Protein AF-A0A836BUK3-F1 (afdb_monomer_lite)

Structure (mmCIF, N/CA/C/O backbone):
data_AF-A0A836BUK3-F1
#
_entry.id   AF-A0A836BUK3-F1
#
loop_
_atom_site.group_PDB
_atom_site.id
_atom_site.type_symbol
_atom_site.label_atom_id
_atom_site.label_alt_id
_atom_site.label_comp_id
_atom_site.label_asym_id
_atom_site.label_entity_id
_atom_site.label_seq_id
_atom_site.pdbx_PDB_ins_code
_atom_site.Cartn_x
_atom_site.Cartn_y
_atom_site.Cartn_z
_atom_site.occupancy
_atom_site.B_iso_or_equiv
_atom_site.auth_seq_id
_atom_site.auth_comp_id
_atom_site.auth_asym_id
_atom_site.auth_atom_id
_atom_site.pdbx_PDB_model_num
ATOM 1 N N . MET A 1 1 ? -11.163 -6.836 16.487 1.00 81.94 1 MET A N 1
ATOM 2 C CA . MET A 1 1 ? -11.424 -5.522 15.842 1.00 81.94 1 MET A CA 1
ATOM 3 C C . MET A 1 1 ? -11.746 -5.735 14.370 1.00 81.94 1 MET A C 1
ATOM 5 O O . MET A 1 1 ? -11.014 -6.478 13.730 1.00 81.94 1 MET A O 1
ATOM 9 N N . ARG A 1 2 ? -12.795 -5.095 13.833 1.00 86.19 2 ARG A N 1
ATOM 10 C CA . ARG A 1 2 ? -13.168 -5.208 12.412 1.00 86.19 2 ARG A CA 1
ATOM 11 C C . ARG A 1 2 ? -12.665 -4.014 11.602 1.00 86.19 2 ARG A C 1
ATOM 13 O O . ARG A 1 2 ? -12.875 -2.865 11.991 1.00 86.19 2 ARG A O 1
ATOM 20 N N . VAL A 1 3 ? -12.002 -4.292 10.483 1.00 89.06 3 VAL A N 1
ATOM 21 C CA . VAL A 1 3 ? -11.410 -3.283 9.597 1.00 89.06 3 VAL A CA 1
ATOM 22 C C . VAL A 1 3 ? -11.854 -3.537 8.165 1.00 89.06 3 VAL A C 1
ATOM 24 O O . VAL A 1 3 ? -11.697 -4.639 7.650 1.00 89.06 3 VAL A O 1
ATOM 27 N N . ARG A 1 4 ? -12.363 -2.504 7.499 1.00 90.88 4 ARG A N 1
ATOM 28 C CA . ARG A 1 4 ? -12.628 -2.500 6.063 1.00 90.88 4 ARG A CA 1
ATOM 29 C C . ARG A 1 4 ? -11.382 -2.024 5.321 1.00 90.88 4 ARG A C 1
ATOM 31 O O . ARG A 1 4 ? -10.929 -0.895 5.502 1.00 90.88 4 ARG A O 1
ATOM 38 N N . VAL A 1 5 ? -10.832 -2.875 4.468 1.00 91.19 5 VAL A N 1
ATOM 39 C CA . VAL A 1 5 ? -9.643 -2.583 3.668 1.00 91.19 5 VAL A CA 1
ATOM 40 C C . VAL A 1 5 ? -10.051 -2.295 2.236 1.00 91.19 5 VAL A C 1
ATOM 42 O O . VAL A 1 5 ? -10.748 -3.089 1.609 1.00 91.19 5 VAL A O 1
ATOM 45 N N . GLN A 1 6 ? -9.575 -1.176 1.699 1.00 91.50 6 GLN A N 1
ATOM 46 C CA . GLN A 1 6 ? -9.670 -0.862 0.283 1.00 91.50 6 GLN A CA 1
ATOM 47 C C . GLN A 1 6 ? -8.303 -1.040 -0.396 1.00 91.50 6 GLN A C 1
ATOM 49 O O . GLN A 1 6 ? -7.443 -0.163 -0.282 1.00 91.50 6 GLN A O 1
ATOM 54 N N . PRO A 1 7 ? -8.066 -2.161 -1.093 1.00 90.69 7 PRO A N 1
ATOM 55 C CA . PRO A 1 7 ? -6.808 -2.392 -1.796 1.00 90.69 7 PRO A CA 1
ATOM 56 C C . PRO A 1 7 ? -6.673 -1.515 -3.057 1.00 90.69 7 PRO A C 1
ATOM 58 O O . PRO A 1 7 ? -7.635 -1.260 -3.785 1.00 90.69 7 PRO A O 1
ATOM 61 N N . ARG A 1 8 ? -5.449 -1.057 -3.335 1.00 89.00 8 ARG A N 1
ATOM 62 C CA . ARG A 1 8 ? -5.056 -0.250 -4.500 1.00 89.00 8 ARG A CA 1
ATOM 63 C C . ARG A 1 8 ? -3.732 -0.761 -5.049 1.00 89.00 8 ARG A C 1
ATOM 65 O O . ARG A 1 8 ? -2.778 -0.936 -4.294 1.00 89.00 8 ARG A O 1
ATOM 72 N N . LEU A 1 9 ? -3.656 -0.931 -6.365 1.00 87.50 9 LEU A N 1
ATOM 73 C CA . LEU A 1 9 ? -2.423 -1.304 -7.050 1.00 87.50 9 LEU A CA 1
ATOM 74 C C . LEU A 1 9 ? -1.865 -0.086 -7.791 1.00 87.50 9 LEU A C 1
ATOM 76 O O . LEU A 1 9 ? -2.512 0.455 -8.683 1.00 87.50 9 LEU A O 1
ATOM 80 N N . GLN A 1 10 ? -0.669 0.353 -7.429 1.00 90.81 10 GLN A N 1
ATOM 81 C CA . GLN A 1 10 ? 0.062 1.429 -8.084 1.00 90.81 10 GLN A CA 1
ATOM 82 C C . GLN A 1 10 ? 1.147 0.817 -8.966 1.00 90.81 10 GLN A C 1
ATOM 84 O O . GLN A 1 10 ? 2.122 0.264 -8.471 1.00 90.81 10 GLN A O 1
ATOM 89 N N . THR A 1 11 ? 0.973 0.900 -10.279 1.00 89.31 11 THR A N 1
ATOM 90 C CA . THR A 1 11 ? 1.985 0.474 -11.243 1.00 89.31 11 THR A CA 1
ATOM 91 C C . THR A 1 11 ? 2.854 1.664 -11.616 1.00 89.31 11 THR A C 1
ATOM 93 O O . THR A 1 11 ? 2.341 2.692 -12.050 1.00 89.31 11 THR A O 1
ATOM 96 N N . GLU A 1 12 ? 4.166 1.531 -11.476 1.00 91.00 12 GLU A N 1
ATOM 97 C CA . GLU A 1 12 ? 5.122 2.545 -11.918 1.00 91.00 12 GLU A CA 1
ATOM 98 C C . GLU A 1 12 ? 5.897 2.020 -13.122 1.00 91.00 12 GLU A C 1
ATOM 100 O O . GLU A 1 12 ? 6.581 0.997 -13.035 1.00 91.00 12 GLU A O 1
ATOM 105 N N . ALA A 1 13 ? 5.780 2.712 -14.254 1.00 89.62 13 ALA A N 1
ATOM 106 C CA . ALA A 1 13 ? 6.656 2.509 -15.395 1.00 89.62 13 ALA A CA 1
ATOM 107 C C . ALA A 1 13 ? 8.039 3.041 -15.019 1.00 89.62 13 ALA A C 1
ATOM 109 O O . ALA A 1 13 ? 8.220 4.242 -14.828 1.00 89.62 13 ALA A O 1
ATOM 110 N N . TRP A 1 14 ? 9.004 2.144 -14.871 1.00 90.25 14 TRP A N 1
ATOM 111 C CA . TRP A 1 14 ? 10.323 2.453 -14.341 1.00 90.25 14 TRP A CA 1
ATOM 112 C C . TRP A 1 14 ? 11.372 2.385 -15.444 1.00 90.25 14 TRP A C 1
ATOM 114 O O . TRP A 1 14 ? 11.558 1.332 -16.060 1.00 90.25 14 TRP A O 1
ATOM 124 N N . SER A 1 15 ? 12.086 3.488 -15.669 1.00 87.38 15 SER A N 1
ATOM 125 C CA . SER A 1 15 ? 13.216 3.513 -16.594 1.00 87.38 15 SER A CA 1
ATOM 126 C C . SER A 1 15 ? 14.436 2.879 -15.948 1.00 87.38 15 SER A C 1
ATOM 128 O O . SER A 1 15 ? 14.924 3.354 -14.925 1.00 87.38 15 SER A O 1
ATOM 130 N N . LEU A 1 16 ? 15.000 1.848 -16.575 1.00 84.94 16 LEU A N 1
ATOM 131 C CA . LEU A 1 16 ? 16.280 1.283 -16.132 1.00 84.94 16 LEU A CA 1
ATOM 132 C C . LEU A 1 16 ? 17.480 2.165 -16.504 1.00 84.94 16 LEU A C 1
ATOM 134 O O . LEU A 1 16 ? 18.522 2.077 -15.855 1.00 84.94 16 LEU A O 1
ATOM 138 N N . TYR A 1 17 ? 17.332 3.009 -17.528 1.00 82.75 17 TYR A N 1
ATOM 139 C CA . TYR A 1 17 ? 18.381 3.925 -17.973 1.00 82.75 17 TYR A CA 1
ATOM 140 C C . TYR A 1 17 ? 18.493 5.130 -17.031 1.00 82.75 17 TYR A C 1
ATOM 142 O O . TYR A 1 17 ? 19.558 5.383 -16.472 1.00 82.75 17 TYR A O 1
ATOM 150 N N . TRP A 1 18 ? 17.369 5.812 -16.793 1.00 86.44 18 TRP A N 1
ATOM 151 C CA . TRP A 1 18 ? 17.294 6.989 -15.920 1.00 86.44 18 TRP A CA 1
ATOM 152 C C . TRP A 1 18 ? 17.182 6.622 -14.435 1.00 86.44 18 TRP A C 1
ATOM 154 O O . TRP A 1 18 ? 17.483 7.444 -13.578 1.00 86.44 18 TRP A O 1
ATOM 164 N N . LYS A 1 19 ? 16.819 5.366 -14.128 1.00 87.19 19 LYS A N 1
ATOM 165 C CA . LYS A 1 19 ? 16.627 4.843 -12.763 1.00 87.19 19 LYS A CA 1
ATOM 166 C C . LYS A 1 19 ? 15.572 5.633 -11.985 1.00 87.19 19 LYS A C 1
ATOM 168 O O . LYS A 1 19 ? 15.737 5.886 -10.794 1.00 87.19 19 LYS A O 1
ATOM 173 N N . GLU A 1 20 ? 14.495 6.003 -12.669 1.00 87.38 20 GLU A N 1
ATOM 174 C CA . GLU A 1 20 ? 13.382 6.773 -12.118 1.00 87.38 20 GLU A CA 1
ATOM 175 C C . GLU A 1 20 ? 12.038 6.349 -12.731 1.00 87.38 20 GLU A C 1
ATOM 177 O O . GLU A 1 20 ? 11.986 5.670 -13.765 1.00 87.38 20 GLU A O 1
ATOM 182 N N . SER A 1 21 ? 10.944 6.753 -12.078 1.00 87.12 21 SER A N 1
ATOM 183 C CA . SER A 1 21 ? 9.584 6.531 -12.572 1.00 87.12 21 SER A CA 1
ATOM 184 C C . SER A 1 21 ? 9.276 7.494 -13.716 1.00 87.12 21 SER A C 1
ATOM 186 O O . SER A 1 21 ? 9.375 8.708 -13.563 1.00 87.12 21 SER A O 1
ATOM 188 N N . LEU A 1 22 ? 8.876 6.946 -14.861 1.00 86.75 22 LEU A N 1
ATOM 189 C CA . LEU A 1 22 ? 8.429 7.702 -16.031 1.00 86.75 22 LEU A CA 1
ATOM 190 C C . LEU A 1 22 ? 6.934 8.009 -15.972 1.00 86.75 22 LEU A C 1
ATOM 192 O O . LEU A 1 22 ? 6.467 9.003 -16.528 1.00 86.75 22 LEU A O 1
ATOM 196 N N . ARG A 1 23 ? 6.162 7.113 -15.352 1.00 86.56 23 ARG A N 1
ATOM 197 C CA . ARG A 1 23 ? 4.708 7.213 -15.281 1.00 86.56 23 ARG A CA 1
ATOM 198 C C . ARG A 1 23 ? 4.181 6.378 -14.130 1.00 86.56 23 ARG A C 1
ATOM 200 O O . ARG A 1 23 ? 4.512 5.202 -14.012 1.00 86.56 23 ARG A O 1
ATOM 207 N N . THR A 1 24 ? 3.273 6.9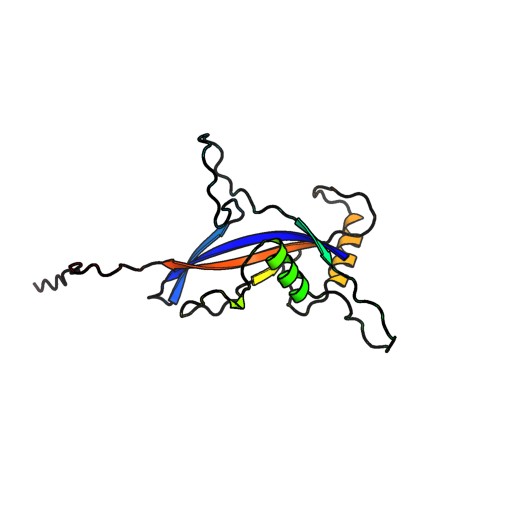59 -13.361 1.00 87.81 24 THR A N 1
ATOM 208 C CA . THR A 1 24 ? 2.540 6.246 -12.317 1.00 87.81 24 THR A CA 1
ATOM 209 C C . THR A 1 24 ? 1.096 6.053 -12.751 1.00 87.81 24 THR A C 1
ATOM 211 O O . THR A 1 24 ? 0.383 7.011 -13.046 1.00 87.81 24 THR A O 1
ATOM 214 N N . GLU A 1 25 ? 0.650 4.805 -12.763 1.00 85.75 25 GLU A N 1
ATOM 215 C CA . GLU A 1 25 ? -0.733 4.420 -12.997 1.00 85.75 25 GLU A CA 1
ATOM 216 C C . GLU A 1 25 ? -1.268 3.758 -11.738 1.00 85.75 25 GLU A C 1
ATOM 218 O O . GLU A 1 25 ? -0.870 2.657 -11.365 1.00 85.75 25 GLU A O 1
ATOM 223 N N . THR A 1 26 ? -2.194 4.427 -11.062 1.00 82.19 26 THR A N 1
ATOM 224 C CA . THR A 1 26 ? -2.892 3.799 -9.944 1.00 82.19 26 THR A CA 1
ATOM 225 C C . THR A 1 26 ? -4.117 3.100 -10.490 1.00 82.19 26 THR A C 1
ATOM 227 O O . THR A 1 26 ? -5.118 3.731 -10.830 1.00 82.19 26 THR A O 1
ATOM 230 N N . GLN A 1 27 ? -4.047 1.775 -10.543 1.00 69.94 27 GLN A N 1
ATOM 231 C CA . GLN A 1 27 ? -5.225 0.947 -10.680 1.00 69.94 27 GLN A CA 1
ATOM 232 C C . GLN A 1 27 ? -5.983 0.997 -9.363 1.00 69.94 27 GLN A C 1
ATOM 234 O O . GLN A 1 27 ? -5.923 0.144 -8.479 1.00 69.94 27 GLN A O 1
ATOM 239 N N . ALA A 1 28 ? -6.821 2.011 -9.312 1.00 58.09 28 ALA A N 1
ATOM 240 C CA . ALA A 1 28 ? -8.121 1.902 -8.726 1.00 58.09 28 ALA A CA 1
ATOM 241 C C . ALA A 1 28 ? -8.982 0.958 -9.584 1.00 58.09 28 ALA A C 1
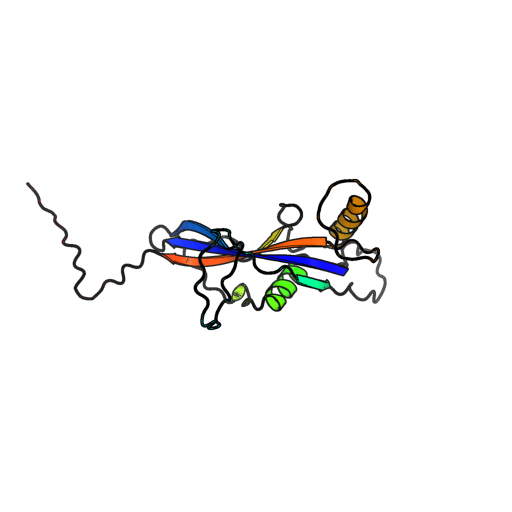ATOM 243 O O . ALA A 1 28 ? -10.077 1.394 -9.885 1.00 58.09 28 ALA A O 1
ATOM 244 N N . SER A 1 29 ? -8.516 -0.230 -10.060 1.00 56.12 29 SER A N 1
ATOM 245 C CA . SER A 1 29 ? -9.366 -1.223 -10.760 1.00 56.12 29 SER A CA 1
ATOM 246 C C . SER A 1 29 ? -8.846 -2.489 -11.436 1.00 56.12 29 SER A C 1
ATOM 248 O O . SER A 1 29 ? -7.913 -2.426 -12.220 1.00 56.12 29 SER A O 1
ATOM 250 N N . GLY A 1 30 ? -9.626 -3.576 -11.317 1.00 41.16 30 GLY A N 1
ATOM 251 C CA . GLY A 1 30 ? -10.110 -4.334 -12.483 1.00 41.16 30 GLY A CA 1
ATOM 252 C C . GLY A 1 30 ? -9.141 -5.158 -13.335 1.00 41.16 30 GLY A C 1
ATOM 253 O O . GLY A 1 30 ? -9.527 -5.554 -14.431 1.00 41.16 30 GLY A O 1
ATOM 254 N N . ALA A 1 31 ? -7.931 -5.472 -12.874 1.00 37.53 31 ALA A N 1
ATOM 255 C CA . ALA A 1 31 ? -7.101 -6.493 -13.511 1.00 37.53 31 ALA A CA 1
ATOM 256 C C . ALA A 1 31 ? -6.767 -7.586 -12.496 1.00 37.53 31 ALA A C 1
ATOM 258 O O . ALA A 1 31 ? -5.812 -7.488 -11.727 1.00 37.53 31 ALA A O 1
ATOM 259 N N . ALA A 1 32 ? -7.589 -8.637 -12.499 1.00 43.06 32 ALA A N 1
ATOM 260 C CA . ALA A 1 32 ? -7.258 -9.895 -11.853 1.00 43.06 32 ALA A CA 1
ATOM 261 C C . ALA A 1 32 ? -5.868 -10.334 -12.327 1.00 43.06 32 ALA A C 1
ATOM 263 O O . ALA A 1 32 ? -5.649 -10.609 -13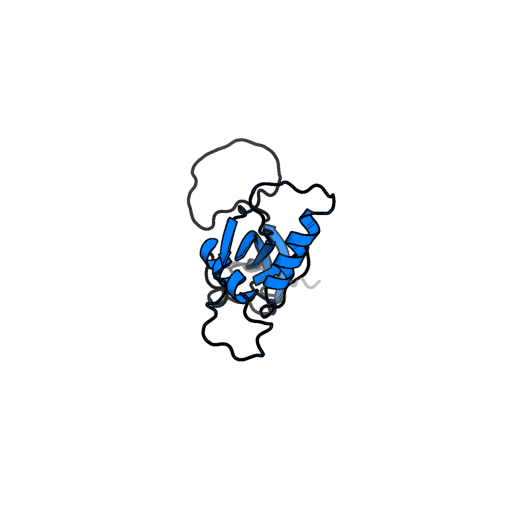.511 1.00 43.06 32 ALA A O 1
ATOM 264 N N . TRP A 1 33 ? -4.920 -10.373 -11.399 1.00 44.44 33 TRP A N 1
ATOM 265 C CA . TRP A 1 33 ? -3.610 -10.941 -11.649 1.00 44.44 33 TRP A CA 1
ATOM 266 C C . TRP A 1 33 ? -3.811 -12.443 -11.908 1.00 44.44 33 TRP A C 1
ATOM 268 O O . TRP A 1 33 ? -4.169 -13.193 -11.008 1.00 44.44 33 TRP A O 1
ATOM 278 N N . GLY A 1 34 ? -3.666 -12.867 -13.168 1.00 43.97 34 GLY A N 1
ATOM 279 C CA . GLY A 1 34 ? -3.576 -14.279 -13.552 1.00 43.97 34 GLY A CA 1
ATOM 280 C C . GLY A 1 34 ? -4.870 -15.099 -13.480 1.00 43.97 34 GLY A C 1
ATOM 281 O O . GLY A 1 34 ? -4.968 -16.046 -12.710 1.00 43.97 34 GLY A O 1
ATOM 282 N N . GLY A 1 35 ? -5.836 -14.836 -14.364 1.00 38.81 35 GLY A N 1
ATOM 283 C CA . GLY A 1 35 ? -6.945 -15.768 -14.586 1.00 38.81 35 GLY A CA 1
ATOM 284 C C . GLY A 1 35 ? -7.796 -15.390 -15.790 1.00 38.81 35 GLY A C 1
ATOM 285 O O . GLY A 1 35 ? -8.587 -14.458 -15.716 1.00 38.81 35 GLY A O 1
ATOM 286 N N . ARG A 1 36 ? -7.637 -16.119 -16.902 1.00 40.06 36 ARG A N 1
ATOM 287 C CA . ARG A 1 36 ? -8.489 -16.061 -18.106 1.00 40.06 36 ARG A CA 1
ATOM 288 C C . ARG A 1 36 ? -9.970 -15.849 -17.735 1.00 40.06 36 ARG A C 1
ATOM 290 O O . ARG A 1 36 ? -10.630 -16.802 -17.331 1.00 40.06 36 ARG A O 1
ATOM 297 N N . ARG A 1 37 ? -10.525 -14.656 -17.969 1.00 41.03 37 ARG A N 1
ATOM 298 C CA . ARG A 1 37 ? -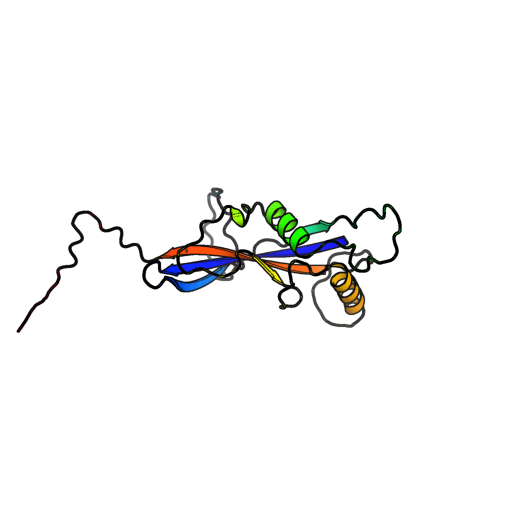11.970 -14.491 -18.183 1.00 41.03 37 ARG A CA 1
ATOM 299 C C . ARG A 1 37 ? -12.211 -14.267 -19.667 1.00 41.03 37 ARG A C 1
ATOM 301 O O . ARG A 1 37 ? -11.791 -13.278 -20.254 1.00 41.03 37 ARG A O 1
ATOM 308 N N . ARG A 1 38 ? -12.814 -15.285 -20.275 1.00 42.84 38 ARG A N 1
ATOM 309 C CA . ARG A 1 38 ? -13.251 -15.322 -21.665 1.00 42.84 38 ARG A CA 1
ATOM 310 C C . ARG A 1 38 ? -14.575 -14.550 -21.751 1.00 42.84 38 ARG A C 1
ATOM 312 O O . ARG A 1 38 ? -15.509 -14.923 -21.056 1.00 42.84 38 ARG A O 1
ATOM 319 N N . GLY A 1 39 ? -14.619 -13.536 -22.615 1.00 45.00 39 GLY A N 1
ATOM 320 C CA . GLY A 1 39 ? -15.833 -12.995 -23.234 1.00 45.00 39 GLY A CA 1
ATOM 321 C C . GLY A 1 39 ? -16.721 -12.094 -22.374 1.00 45.00 39 GLY A C 1
ATOM 322 O O . GLY A 1 39 ? -17.537 -12.590 -21.610 1.00 45.00 39 GLY A O 1
ATOM 323 N N . HIS A 1 40 ? -16.650 -10.783 -22.613 1.00 37.75 40 HIS A N 1
ATOM 324 C CA . HIS A 1 40 ? -17.849 -9.995 -22.911 1.00 37.75 40 HIS A CA 1
ATOM 325 C C . HIS A 1 40 ? -17.427 -8.692 -23.607 1.00 37.75 40 HIS A C 1
ATOM 327 O O . HIS A 1 40 ? -16.872 -7.793 -22.980 1.00 37.75 40 HIS A O 1
ATOM 333 N N . GLU A 1 41 ? -17.646 -8.612 -24.921 1.00 48.06 41 GLU A N 1
ATOM 334 C CA . GLU A 1 41 ? -17.696 -7.335 -25.635 1.00 48.06 41 GLU A CA 1
ATOM 335 C C . GLU A 1 41 ? -18.947 -6.577 -25.177 1.00 48.06 41 GLU A C 1
ATOM 337 O O . GLU A 1 41 ? -20.031 -7.148 -25.048 1.00 48.06 41 GLU A O 1
ATOM 342 N N . GLY A 1 42 ? -18.782 -5.292 -24.890 1.00 36.59 42 GLY A N 1
ATOM 343 C CA . GLY A 1 42 ? -19.853 -4.398 -24.471 1.00 36.59 42 GLY A CA 1
ATOM 344 C C . GLY A 1 42 ? -19.258 -3.070 -24.035 1.00 36.59 42 GLY A C 1
ATOM 345 O O . GLY A 1 42 ? -18.732 -2.952 -22.936 1.00 36.59 42 GLY A O 1
ATOM 346 N N . ALA A 1 43 ? -19.275 -2.091 -24.934 1.00 52.28 43 ALA A N 1
ATOM 347 C CA . ALA A 1 43 ? -18.726 -0.763 -24.708 1.00 52.28 43 ALA A CA 1
ATOM 348 C C . ALA A 1 43 ? -19.502 0.020 -23.625 1.00 52.28 43 ALA A C 1
ATOM 350 O O . ALA A 1 43 ? -20.721 0.155 -23.716 1.00 52.28 43 ALA A O 1
ATOM 351 N N . GLY A 1 44 ? -18.765 0.588 -22.658 1.00 33.53 44 GLY A N 1
ATOM 352 C CA . GLY A 1 44 ? -19.197 1.636 -21.714 1.00 33.53 44 GLY A CA 1
ATOM 353 C C . GLY A 1 44 ? -18.676 1.441 -20.275 1.00 33.53 44 GLY A C 1
ATOM 354 O O . GLY A 1 44 ? -18.358 0.317 -19.900 1.00 33.53 44 GLY A O 1
ATOM 355 N N . PRO A 1 45 ? -18.678 2.486 -19.421 1.00 39.38 45 PRO A N 1
ATOM 356 C CA . PRO A 1 45 ? -17.959 3.757 -19.534 1.00 39.38 45 PRO A CA 1
ATOM 357 C C . PRO A 1 45 ? -16.474 3.627 -19.110 1.00 39.38 45 PRO A C 1
ATOM 359 O O . PRO A 1 45 ? -16.096 2.747 -18.341 1.00 39.38 45 PRO A O 1
ATOM 362 N N . THR A 1 46 ? -15.617 4.541 -19.570 1.00 38.56 46 THR A N 1
ATOM 363 C CA . THR A 1 46 ? -14.218 4.688 -19.128 1.00 38.56 46 THR A CA 1
ATOM 364 C C . THR A 1 46 ? -14.145 5.191 -17.684 1.00 38.56 46 THR A C 1
ATOM 366 O O . THR A 1 46 ? -13.933 6.375 -17.442 1.00 38.56 46 THR A O 1
ATOM 369 N N . HIS A 1 47 ? -14.327 4.304 -16.710 1.00 35.22 47 HIS A N 1
ATOM 370 C CA . HIS A 1 47 ? -14.045 4.582 -15.305 1.00 35.22 47 HIS A CA 1
ATOM 371 C C . HIS A 1 47 ? -13.255 3.428 -14.692 1.00 35.22 47 HIS A C 1
ATOM 373 O O . HIS A 1 47 ? -13.591 2.259 -14.859 1.00 35.22 47 HIS A O 1
ATOM 379 N N . ALA A 1 48 ? -12.187 3.779 -13.979 1.00 43.03 48 ALA A N 1
ATOM 380 C CA . ALA A 1 48 ? -11.353 2.872 -13.208 1.00 43.03 48 ALA A CA 1
ATOM 381 C C . ALA A 1 48 ? -12.192 2.093 -12.156 1.00 43.03 48 ALA A C 1
ATOM 383 O O . ALA A 1 48 ? -12.476 2.594 -11.071 1.00 43.03 48 ALA A O 1
ATOM 384 N N . ALA A 1 49 ? -12.619 0.869 -12.493 1.00 47.50 49 ALA A N 1
ATOM 385 C CA . ALA A 1 49 ? -13.345 -0.126 -11.663 1.00 47.50 49 ALA A CA 1
ATOM 386 C C . ALA A 1 49 ? -12.584 -0.860 -10.496 1.00 47.50 49 ALA A C 1
ATOM 388 O O . ALA A 1 49 ? -12.098 -1.967 -10.715 1.00 47.50 49 ALA A O 1
ATOM 389 N N . CYS A 1 50 ? -12.382 -0.233 -9.323 1.00 55.00 50 CYS A N 1
ATOM 390 C CA . CYS A 1 50 ? -11.564 -0.636 -8.135 1.00 55.00 50 CYS A CA 1
ATOM 391 C C . CYS A 1 50 ? -11.432 -2.141 -7.789 1.00 55.00 50 CYS A C 1
ATOM 393 O O . CYS A 1 50 ? -12.319 -2.925 -8.088 1.00 55.00 50 CYS A O 1
ATOM 395 N N . LEU A 1 51 ? -10.339 -2.550 -7.112 1.00 68.50 51 LEU A N 1
ATOM 396 C CA . LEU A 1 51 ? -10.341 -3.836 -6.388 1.00 68.50 51 LEU A CA 1
ATOM 397 C C . LEU A 1 51 ? -11.396 -3.766 -5.272 1.00 68.50 51 LEU A C 1
ATOM 399 O O . LEU A 1 51 ? -11.516 -2.727 -4.610 1.00 68.50 51 LEU A O 1
ATOM 403 N N . ASP A 1 52 ? -12.141 -4.853 -5.077 1.00 79.25 52 ASP A N 1
ATOM 404 C CA . ASP A 1 52 ? -13.219 -4.894 -4.094 1.00 79.25 52 ASP A CA 1
ATOM 405 C C . ASP A 1 52 ? -12.670 -4.707 -2.680 1.00 79.25 52 ASP A C 1
ATOM 407 O O . ASP A 1 52 ? -11.670 -5.311 -2.280 1.00 79.25 52 ASP A O 1
ATOM 411 N N . ALA A 1 53 ? -13.328 -3.830 -1.924 1.00 86.19 53 ALA A N 1
ATOM 412 C CA . ALA A 1 53 ? -13.041 -3.697 -0.508 1.00 86.19 53 ALA A CA 1
ATOM 413 C C . ALA A 1 53 ? -13.468 -4.976 0.218 1.00 86.19 53 ALA A C 1
ATOM 415 O O . ALA A 1 53 ? -14.504 -5.558 -0.103 1.00 86.19 53 ALA A O 1
ATOM 416 N N . PHE A 1 54 ? -12.702 -5.374 1.224 1.00 87.75 54 PHE A N 1
ATOM 417 C CA . PHE A 1 54 ? -12.999 -6.547 2.038 1.00 87.75 54 PHE A CA 1
ATOM 418 C C . PHE A 1 54 ? -12.841 -6.226 3.519 1.00 87.75 54 PHE A C 1
ATOM 420 O O . PHE A 1 54 ? -12.163 -5.269 3.898 1.00 87.75 54 PHE A O 1
ATOM 427 N N . GLU A 1 55 ? -13.499 -7.013 4.359 1.00 91.62 55 GLU A N 1
ATOM 428 C CA . GLU A 1 55 ? -13.421 -6.874 5.808 1.00 91.62 55 GLU A CA 1
ATOM 429 C C . GLU A 1 55 ? -12.446 -7.894 6.386 1.00 91.62 55 GLU A C 1
ATOM 431 O O . GLU A 1 55 ? -12.382 -9.041 5.943 1.00 91.62 55 GLU A O 1
ATOM 436 N N . LEU A 1 56 ? -11.683 -7.458 7.381 1.00 89.44 56 LEU A N 1
ATOM 437 C CA . LEU A 1 56 ? -10.806 -8.298 8.176 1.00 89.44 56 LEU A CA 1
ATOM 438 C C . LEU A 1 56 ? -11.182 -8.177 9.644 1.00 89.44 56 LEU A C 1
ATOM 440 O O . LEU A 1 56 ? -11.278 -7.073 10.187 1.00 89.44 56 LEU A O 1
ATOM 444 N N . ASP A 1 57 ? -11.318 -9.328 10.289 1.00 88.62 57 ASP A N 1
ATOM 445 C CA . ASP A 1 57 ? -11.385 -9.427 11.737 1.00 88.62 57 ASP A CA 1
ATOM 446 C C . ASP A 1 57 ? -9.965 -9.677 12.264 1.00 88.62 57 ASP A C 1
ATOM 448 O O . ASP A 1 57 ? -9.387 -10.748 12.086 1.00 88.62 57 ASP A O 1
ATOM 452 N N . LEU A 1 58 ? -9.380 -8.657 12.891 1.00 84.38 58 LEU A N 1
ATOM 453 C CA . LEU A 1 58 ? -8.083 -8.764 13.554 1.00 84.38 58 LEU A CA 1
ATOM 454 C C . LEU A 1 58 ? -8.286 -9.250 14.995 1.00 84.38 58 LEU A C 1
ATOM 456 O O . LEU A 1 58 ? -9.158 -8.699 15.692 1.00 84.38 58 LEU A O 1
ATOM 460 N N . PRO A 1 59 ? -7.493 -10.233 15.466 1.00 76.50 59 PRO A N 1
ATOM 461 C CA . PRO A 1 59 ? -7.547 -10.657 16.856 1.00 76.50 59 PRO A CA 1
ATOM 462 C C . PRO A 1 59 ? -7.162 -9.475 17.752 1.00 76.50 59 PRO A C 1
ATOM 464 O O . PRO A 1 59 ? -6.132 -8.837 17.550 1.00 76.50 59 PRO A O 1
ATOM 467 N N . GLU A 1 60 ? -7.997 -9.158 18.742 1.00 64.56 60 GLU A N 1
ATOM 468 C CA . GLU A 1 60 ? -7.495 -8.411 19.895 1.00 64.56 60 GLU A CA 1
ATOM 469 C C . GLU A 1 60 ? -6.561 -9.363 20.640 1.00 64.56 60 GLU A C 1
ATOM 471 O O . GLU A 1 60 ? -6.949 -10.500 20.919 1.00 64.56 60 GLU A O 1
ATOM 476 N N . ALA A 1 61 ? -5.315 -8.946 20.875 1.00 58.12 61 ALA A N 1
ATOM 477 C CA . ALA A 1 61 ? -4.321 -9.783 21.531 1.00 58.12 61 ALA A CA 1
ATOM 478 C C . ALA A 1 61 ? -4.907 -10.405 22.817 1.00 58.12 61 ALA A C 1
ATOM 480 O O . ALA A 1 61 ? -5.629 -9.723 23.557 1.00 58.12 61 ALA A O 1
ATOM 481 N N . PRO A 1 62 ? -4.643 -11.695 23.098 1.00 45.12 62 PRO A N 1
ATOM 482 C CA . PRO A 1 62 ? -5.145 -12.316 24.308 1.00 45.12 62 PRO A CA 1
ATOM 483 C C . PRO A 1 62 ? -4.491 -11.627 25.503 1.00 45.12 62 PRO A C 1
ATOM 485 O O . PRO A 1 62 ? -3.276 -11.671 25.676 1.00 45.12 62 PRO A O 1
ATOM 488 N N . SER A 1 63 ? -5.321 -10.997 26.331 1.00 44.09 63 SER A N 1
ATOM 489 C CA . SER A 1 63 ? -4.939 -10.467 27.636 1.00 44.09 63 SER A CA 1
ATOM 490 C C . SER A 1 63 ? -4.486 -11.630 28.527 1.00 44.09 63 SER A C 1
ATOM 492 O O . SER A 1 63 ? -5.281 -12.240 29.240 1.00 44.09 63 SER A O 1
ATOM 494 N N . ALA A 1 64 ? -3.213 -12.007 28.426 1.00 43.44 64 ALA A N 1
ATOM 495 C CA . ALA A 1 64 ? -2.578 -13.008 29.264 1.00 43.44 64 ALA A CA 1
ATOM 496 C C . ALA A 1 64 ? -1.460 -12.333 30.066 1.00 43.44 64 ALA A C 1
ATOM 498 O O . ALA A 1 64 ? -0.407 -11.996 29.537 1.00 43.44 64 ALA A O 1
ATOM 499 N N . SER A 1 65 ? -1.716 -12.197 31.369 1.00 42.47 65 SER A N 1
ATOM 500 C CA . SER A 1 65 ? -0.826 -11.676 32.412 1.00 42.47 65 SER A CA 1
ATOM 501 C C . SER A 1 65 ? -0.614 -10.157 32.408 1.00 42.47 65 SER A C 1
ATOM 503 O O . SER A 1 65 ? 0.214 -9.597 31.695 1.00 42.47 65 SER A O 1
ATOM 505 N N . ALA A 1 66 ? -1.366 -9.490 33.286 1.00 47.78 66 ALA A N 1
ATOM 506 C CA . ALA A 1 66 ? -1.200 -8.088 33.625 1.00 47.78 66 ALA A CA 1
ATOM 507 C C . ALA A 1 66 ? 0.230 -7.807 34.119 1.00 47.78 66 ALA A C 1
ATOM 509 O O . ALA A 1 66 ? 0.605 -8.168 35.233 1.00 47.78 66 ALA A O 1
ATOM 510 N N . SER A 1 67 ? 1.007 -7.098 33.307 1.00 41.78 67 SER A N 1
ATOM 511 C CA . SER A 1 67 ? 2.064 -6.212 33.787 1.00 41.78 67 SER A CA 1
ATOM 512 C C . SER A 1 67 ? 1.746 -4.810 33.285 1.00 41.78 67 SER A C 1
ATOM 514 O O . SER A 1 67 ? 1.596 -4.567 32.089 1.00 41.78 67 SER A O 1
ATOM 516 N N . ALA A 1 68 ? 1.542 -3.901 34.234 1.00 46.97 68 ALA A N 1
ATOM 517 C CA . ALA A 1 68 ? 1.106 -2.536 34.000 1.00 46.97 68 ALA A CA 1
ATOM 518 C C . ALA A 1 68 ? 2.196 -1.737 33.269 1.00 46.97 68 ALA A C 1
ATOM 520 O O . ALA A 1 68 ? 3.112 -1.233 33.909 1.00 46.97 68 ALA A O 1
ATOM 521 N N . SER A 1 69 ? 2.107 -1.656 31.937 1.00 44.38 69 SER A N 1
ATOM 522 C CA . SER A 1 69 ? 2.763 -0.653 31.067 1.00 44.38 69 SER A CA 1
ATOM 523 C C . SER A 1 69 ? 2.240 -0.651 29.616 1.00 44.38 69 SER A C 1
ATOM 525 O O . SER A 1 69 ? 2.631 0.216 28.841 1.00 44.38 69 SER A O 1
ATOM 527 N N . ASP A 1 70 ? 1.366 -1.579 29.212 1.00 47.81 70 ASP A N 1
ATOM 528 C CA . ASP A 1 70 ? 1.097 -1.812 27.788 1.00 47.81 70 ASP A CA 1
ATOM 529 C C . ASP A 1 70 ? -0.119 -1.036 27.242 1.00 47.81 70 ASP A C 1
ATOM 531 O O . ASP A 1 70 ? -1.199 -1.578 27.007 1.00 47.81 70 ASP A O 1
ATOM 535 N N . ALA A 1 71 ? 0.056 0.269 27.026 1.00 45.50 71 ALA A N 1
ATOM 536 C CA . ALA A 1 71 ? -0.892 1.098 26.274 1.00 45.50 71 ALA A CA 1
ATOM 537 C C . ALA A 1 71 ? -0.810 0.875 24.739 1.00 45.50 71 ALA A C 1
ATOM 539 O O . ALA A 1 71 ? -1.424 1.625 23.980 1.00 45.50 71 ALA A O 1
ATOM 540 N N . GLY A 1 72 ? -0.062 -0.140 24.277 1.00 53.56 72 GLY A N 1
ATOM 541 C CA . GLY A 1 72 ? 0.192 -0.453 22.864 1.00 53.56 72 GLY A CA 1
ATOM 542 C C . GLY A 1 72 ? -0.309 -1.825 22.391 1.00 53.56 72 GLY A C 1
ATOM 543 O O . GLY A 1 72 ? -0.086 -2.166 21.236 1.00 53.56 72 GLY A O 1
ATOM 544 N N . SER A 1 73 ? -1.015 -2.589 23.232 1.00 63.66 73 SER A N 1
ATOM 545 C CA . SER A 1 73 ? -1.371 -4.010 23.020 1.00 63.66 73 SER A CA 1
ATOM 546 C C . SER A 1 73 ? -2.500 -4.286 22.001 1.00 63.66 73 SER A C 1
ATOM 548 O O . SER A 1 73 ? -3.364 -5.140 22.204 1.00 63.66 73 SER A O 1
ATOM 550 N N . GLY A 1 74 ? -2.583 -3.501 20.928 1.00 74.38 74 GLY A N 1
ATOM 551 C CA . GLY A 1 74 ? -3.542 -3.705 19.838 1.00 74.38 74 GLY A CA 1
ATOM 552 C C . GLY A 1 74 ? -2.835 -4.118 18.551 1.00 74.38 74 GLY A C 1
ATOM 553 O O . GLY A 1 74 ? -1.634 -3.880 18.430 1.00 74.38 74 GLY A O 1
ATOM 554 N N . PRO A 1 75 ? -3.561 -4.678 17.567 1.00 86.62 75 PRO A N 1
ATOM 555 C CA . PRO A 1 75 ? -2.951 -5.008 16.293 1.00 86.62 75 PRO A CA 1
ATOM 556 C C . PRO A 1 75 ? -2.349 -3.762 15.638 1.00 86.62 75 PRO A C 1
ATOM 558 O O . PRO A 1 75 ? -2.933 -2.667 15.698 1.00 86.62 75 PRO A O 1
ATOM 561 N N . THR A 1 76 ? -1.177 -3.927 15.032 1.00 91.62 76 THR A N 1
ATOM 562 C CA . THR A 1 76 ? -0.428 -2.829 14.404 1.00 91.62 76 THR A CA 1
ATOM 563 C C . THR A 1 76 ? -0.791 -2.667 12.929 1.00 91.62 76 THR A C 1
ATOM 565 O O . THR A 1 76 ? -1.387 -3.544 12.295 1.00 91.62 76 THR A O 1
ATOM 568 N N . ALA A 1 77 ? -0.413 -1.531 12.341 1.00 91.62 77 ALA A N 1
ATOM 569 C CA . ALA A 1 77 ? -0.542 -1.315 10.903 1.00 91.62 77 ALA A CA 1
ATOM 570 C C . ALA A 1 77 ? 0.235 -2.361 10.078 1.00 91.62 77 ALA A C 1
ATOM 572 O O . ALA A 1 77 ? -0.242 -2.759 9.014 1.00 91.62 77 ALA A O 1
ATOM 573 N N . ALA A 1 78 ? 1.386 -2.839 10.566 1.00 90.75 78 ALA A N 1
ATOM 574 C CA . ALA A 1 78 ? 2.174 -3.891 9.921 1.00 90.75 78 ALA A CA 1
ATOM 575 C C . ALA A 1 78 ? 1.421 -5.229 9.854 1.00 90.75 78 ALA A C 1
ATOM 577 O O . ALA A 1 78 ? 1.372 -5.865 8.800 1.00 90.75 78 ALA A O 1
ATOM 578 N N . GLU A 1 79 ? 0.790 -5.638 10.956 1.00 90.56 79 GLU A N 1
ATOM 579 C CA . GLU A 1 79 ? 0.014 -6.881 11.025 1.00 90.56 79 GLU A CA 1
ATOM 580 C C . GLU A 1 79 ? -1.208 -6.834 10.106 1.00 90.56 79 GLU A C 1
ATOM 582 O O . GLU A 1 79 ? -1.476 -7.784 9.369 1.00 90.56 79 GLU A O 1
ATOM 587 N N . LEU A 1 80 ? -1.912 -5.699 10.084 1.00 91.88 80 LEU A N 1
ATOM 588 C CA . LEU A 1 80 ? -3.019 -5.475 9.157 1.00 91.88 80 LEU A CA 1
ATOM 589 C C . LEU A 1 80 ? -2.554 -5.486 7.700 1.00 91.88 80 LEU A C 1
ATOM 591 O O . LEU A 1 80 ? -3.220 -6.084 6.861 1.00 91.88 80 LEU A O 1
ATOM 595 N N . MET A 1 81 ? -1.419 -4.862 7.386 1.00 91.50 81 MET A N 1
ATOM 596 C CA . MET A 1 81 ? -0.853 -4.878 6.037 1.00 91.50 81 MET A CA 1
ATOM 597 C C . MET A 1 81 ? -0.536 -6.308 5.584 1.00 91.50 81 MET A C 1
ATOM 599 O O . MET A 1 81 ? -0.928 -6.696 4.484 1.00 91.50 81 MET A O 1
ATOM 603 N N . ALA A 1 82 ? 0.086 -7.116 6.447 1.00 89.44 82 ALA A N 1
ATOM 604 C CA . ALA A 1 82 ? 0.381 -8.518 6.162 1.00 89.44 82 ALA A CA 1
ATOM 605 C C . ALA A 1 82 ? -0.898 -9.355 5.967 1.00 89.44 82 ALA A C 1
ATOM 607 O O . ALA A 1 82 ? -1.012 -10.093 4.985 1.00 89.44 82 ALA A O 1
ATOM 608 N N . ALA A 1 83 ? -1.885 -9.205 6.859 1.00 90.75 83 ALA A N 1
ATOM 609 C CA . ALA A 1 83 ? -3.170 -9.897 6.761 1.00 90.75 83 ALA A CA 1
ATOM 610 C C . ALA A 1 83 ? -3.946 -9.497 5.495 1.00 90.75 83 ALA A C 1
ATOM 612 O O . ALA A 1 83 ? -4.512 -10.348 4.810 1.00 90.75 83 ALA A O 1
ATOM 613 N N . ALA A 1 84 ? -3.933 -8.210 5.148 1.00 90.56 84 ALA A N 1
ATOM 614 C CA . ALA A 1 84 ? -4.596 -7.683 3.964 1.00 90.56 84 ALA A CA 1
ATOM 615 C C . ALA A 1 84 ? -3.918 -8.116 2.662 1.00 90.56 84 ALA A C 1
ATOM 617 O O . ALA A 1 84 ? -4.617 -8.476 1.719 1.00 90.56 84 ALA A O 1
ATOM 618 N N . ALA A 1 85 ? -2.584 -8.144 2.605 1.00 87.56 85 ALA A N 1
ATOM 619 C CA . ALA A 1 85 ? -1.864 -8.673 1.450 1.00 87.56 85 ALA A CA 1
ATOM 620 C C . ALA A 1 85 ? -2.181 -10.163 1.230 1.00 87.56 85 ALA A C 1
ATOM 622 O O . ALA A 1 85 ? -2.453 -10.571 0.099 1.00 87.56 85 ALA A O 1
ATOM 623 N N . ALA A 1 86 ? -2.227 -10.957 2.307 1.00 87.38 86 ALA A N 1
ATOM 624 C CA . ALA A 1 86 ? -2.612 -12.366 2.242 1.00 87.38 86 ALA A CA 1
ATOM 625 C C . ALA A 1 86 ? -4.065 -12.548 1.766 1.00 87.38 86 ALA A C 1
ATOM 627 O O . ALA A 1 86 ? -4.318 -13.348 0.866 1.00 87.38 86 ALA A O 1
ATOM 628 N N . ALA A 1 87 ? -5.006 -11.769 2.309 1.00 87.75 87 ALA A N 1
ATOM 629 C CA . ALA A 1 87 ? -6.413 -11.800 1.905 1.00 87.75 87 ALA A CA 1
ATOM 630 C C . ALA A 1 87 ? -6.629 -11.351 0.449 1.00 87.75 87 ALA A C 1
ATOM 632 O O . ALA A 1 87 ? -7.476 -11.903 -0.250 1.00 87.75 87 ALA A O 1
ATOM 633 N N . ALA A 1 88 ? -5.826 -10.399 -0.035 1.00 85.62 88 ALA A N 1
ATOM 634 C CA . ALA A 1 88 ? -5.828 -9.954 -1.427 1.00 85.62 88 ALA A CA 1
ATOM 635 C C . ALA A 1 88 ? -5.122 -10.934 -2.389 1.00 85.62 88 ALA A C 1
ATOM 637 O O . ALA A 1 88 ? -5.107 -10.699 -3.600 1.00 85.62 88 ALA A O 1
ATOM 638 N N . GLY A 1 89 ? -4.518 -12.015 -1.878 1.00 85.81 89 GLY A N 1
ATOM 639 C CA . GLY A 1 89 ? -3.754 -12.976 -2.676 1.00 85.81 89 GLY A CA 1
ATOM 640 C C . GLY A 1 89 ? -2.473 -12.388 -3.274 1.00 85.81 89 GLY A C 1
ATOM 641 O O . GLY A 1 89 ? -1.989 -12.869 -4.300 1.00 85.81 89 GLY A O 1
ATOM 642 N N . TRP A 1 90 ? -1.931 -11.324 -2.679 1.00 86.38 90 TRP A N 1
ATOM 643 C CA . TRP A 1 90 ? -0.710 -10.691 -3.159 1.00 86.38 90 TRP A CA 1
ATOM 644 C C . TRP A 1 90 ? 0.532 -11.442 -2.677 1.00 86.38 90 TRP A C 1
ATOM 646 O O . TRP A 1 90 ? 0.579 -11.903 -1.534 1.00 86.38 90 TRP A O 1
ATOM 656 N N . PRO A 1 91 ? 1.581 -11.540 -3.514 1.00 83.69 91 PRO A N 1
ATOM 657 C CA . PRO A 1 91 ? 2.847 -12.095 -3.067 1.00 83.69 91 PRO A CA 1
ATOM 658 C C . PRO A 1 91 ? 3.458 -11.207 -1.965 1.00 83.69 91 PRO A C 1
ATOM 660 O O . PRO A 1 91 ? 3.280 -9.981 -1.995 1.00 83.69 91 PRO A O 1
ATOM 663 N N . PRO A 1 92 ? 4.229 -11.769 -1.019 1.00 83.94 92 PRO A N 1
ATOM 664 C CA . PRO A 1 92 ? 4.911 -10.984 0.008 1.00 83.94 92 PRO A CA 1
ATOM 665 C C . PRO A 1 92 ? 5.723 -9.825 -0.591 1.00 83.94 92 PRO A C 1
ATOM 667 O O . PRO A 1 92 ? 6.325 -9.964 -1.654 1.00 83.94 92 PRO A O 1
ATOM 670 N N . ALA A 1 93 ? 5.772 -8.663 0.067 1.00 85.38 93 ALA A N 1
ATOM 671 C CA . ALA A 1 93 ? 6.555 -7.521 -0.430 1.00 85.38 93 ALA A CA 1
ATOM 672 C C . ALA A 1 93 ? 8.033 -7.876 -0.664 1.00 85.38 93 ALA A C 1
ATOM 674 O O . ALA A 1 93 ? 8.627 -7.465 -1.660 1.00 85.38 93 ALA A O 1
ATOM 675 N N . GLY A 1 94 ? 8.602 -8.705 0.217 1.00 83.94 94 GLY A N 1
ATOM 676 C CA . GLY A 1 94 ? 9.981 -9.181 0.116 1.00 83.94 94 GLY A CA 1
ATOM 677 C C . GLY A 1 94 ? 10.269 -10.086 -1.087 1.00 83.94 94 GLY A C 1
ATOM 678 O O . GLY A 1 94 ? 11.433 -10.251 -1.433 1.00 83.94 94 GLY A O 1
ATOM 679 N N . SER A 1 95 ? 9.251 -10.650 -1.750 1.00 83.81 95 SER A N 1
ATOM 680 C CA . SER A 1 95 ? 9.451 -11.451 -2.965 1.00 83.81 95 SER A CA 1
ATOM 681 C C . SER A 1 95 ? 9.389 -10.626 -4.255 1.00 83.81 95 SER A C 1
ATOM 683 O O . SER A 1 95 ? 9.552 -11.188 -5.336 1.00 83.81 95 SER A O 1
ATOM 685 N N . LEU A 1 96 ? 9.123 -9.315 -4.183 1.00 85.12 96 LEU A N 1
ATOM 686 C CA . LEU A 1 96 ? 9.134 -8.448 -5.362 1.00 85.12 96 LEU A CA 1
ATOM 687 C C . LEU A 1 96 ? 10.555 -8.074 -5.780 1.00 85.12 96 LEU A C 1
ATOM 689 O O . LEU A 1 96 ? 11.404 -7.730 -4.957 1.00 85.12 96 LEU A O 1
ATOM 693 N N . THR A 1 97 ? 10.793 -8.057 -7.091 1.00 86.88 97 THR A N 1
ATOM 694 C CA . THR A 1 97 ? 12.059 -7.592 -7.657 1.00 86.88 97 THR A CA 1
ATOM 695 C C . THR A 1 97 ? 12.176 -6.077 -7.537 1.00 86.88 97 THR A C 1
ATOM 697 O O . THR A 1 97 ? 11.411 -5.329 -8.144 1.00 86.88 97 THR A O 1
ATOM 700 N N . ARG A 1 98 ? 13.176 -5.614 -6.785 1.00 90.12 98 ARG A N 1
ATOM 701 C CA . ARG A 1 98 ? 13.521 -4.194 -6.690 1.00 90.12 98 ARG A CA 1
ATOM 702 C C . ARG A 1 98 ? 14.385 -3.791 -7.880 1.00 90.12 98 ARG A C 1
ATOM 704 O O . ARG A 1 98 ? 15.462 -4.347 -8.079 1.00 90.12 98 ARG A O 1
ATOM 711 N N . LEU A 1 99 ? 13.905 -2.834 -8.672 1.00 89.19 99 LEU A N 1
ATOM 712 C CA . LEU A 1 99 ? 14.666 -2.299 -9.799 1.00 89.19 99 LEU A CA 1
ATOM 713 C C . LEU A 1 99 ? 15.709 -1.278 -9.315 1.00 89.19 99 LEU A C 1
ATOM 715 O O . LEU A 1 99 ? 15.479 -0.598 -8.309 1.00 89.19 99 LEU A O 1
ATOM 719 N N . PRO A 1 100 ? 16.852 -1.141 -10.015 1.00 87.31 100 PRO A N 1
ATOM 720 C CA . PRO A 1 100 ? 17.868 -0.151 -9.673 1.00 87.31 100 PRO A CA 1
ATOM 721 C C . PRO A 1 100 ? 17.292 1.269 -9.575 1.00 87.31 100 PRO A C 1
ATOM 723 O O . PRO A 1 100 ? 16.578 1.713 -10.472 1.00 87.31 100 PRO A O 1
ATOM 726 N N . GLY A 1 101 ? 17.631 1.975 -8.492 1.00 87.75 101 GLY A N 1
ATOM 727 C CA . GLY A 1 101 ? 17.170 3.340 -8.201 1.00 87.75 101 GLY A CA 1
ATOM 728 C C . GLY A 1 101 ? 15.878 3.426 -7.385 1.00 87.75 101 GLY A C 1
ATOM 729 O O . GLY A 1 101 ? 15.619 4.460 -6.776 1.00 87.75 101 GLY A O 1
ATOM 730 N N . PHE A 1 102 ? 15.086 2.352 -7.296 1.00 91.50 102 PHE A N 1
ATOM 731 C CA . PHE A 1 102 ? 13.867 2.379 -6.491 1.00 91.50 102 PHE A CA 1
ATOM 732 C C . PHE A 1 102 ? 14.186 2.238 -4.997 1.00 91.50 102 PHE A C 1
ATOM 734 O O . PHE A 1 102 ? 14.619 1.180 -4.526 1.00 91.50 102 PHE A O 1
ATOM 741 N N . ALA A 1 103 ? 13.942 3.309 -4.241 1.00 90.75 103 ALA A N 1
ATOM 742 C CA . ALA A 1 103 ? 14.157 3.361 -2.793 1.00 90.75 103 ALA A CA 1
ATOM 743 C C . ALA A 1 103 ? 12.856 3.335 -1.970 1.00 90.75 103 ALA A C 1
ATOM 745 O O . ALA A 1 103 ? 12.914 3.104 -0.763 1.00 90.75 103 ALA A O 1
ATOM 746 N N . GLY A 1 104 ? 11.698 3.541 -2.607 1.00 89.38 104 GLY A N 1
ATOM 747 C CA . GLY A 1 104 ? 10.405 3.662 -1.932 1.00 89.38 104 GLY A CA 1
ATOM 748 C C . GLY A 1 104 ? 9.916 2.369 -1.262 1.00 89.38 104 GLY A C 1
ATOM 749 O O . GLY A 1 104 ? 10.470 1.287 -1.491 1.00 89.38 104 GLY A O 1
ATOM 750 N N . PRO A 1 105 ? 8.875 2.455 -0.417 1.00 92.44 105 PRO A N 1
ATOM 751 C CA . PRO A 1 105 ? 8.225 1.277 0.137 1.00 92.44 105 PRO A CA 1
ATOM 752 C C . PRO A 1 105 ? 7.407 0.550 -0.938 1.00 92.44 105 PRO A C 1
ATOM 754 O O . PRO A 1 105 ? 6.833 1.167 -1.835 1.00 92.44 105 PRO A O 1
ATOM 757 N N . TRP A 1 106 ? 7.326 -0.776 -0.828 1.00 93.38 106 TRP A N 1
ATOM 758 C CA . TRP A 1 106 ? 6.451 -1.583 -1.683 1.00 93.38 106 TRP A CA 1
ATOM 759 C C . TRP A 1 106 ? 4.981 -1.443 -1.313 1.00 93.38 106 TRP A C 1
ATOM 761 O O . TRP A 1 106 ? 4.114 -1.604 -2.165 1.00 93.38 106 TRP A O 1
ATOM 771 N N . GLU A 1 107 ? 4.700 -1.167 -0.046 1.00 93.44 107 GLU A N 1
ATOM 772 C CA . GLU A 1 107 ? 3.355 -1.120 0.503 1.00 93.44 107 GLU A CA 1
ATOM 773 C C . GLU A 1 107 ? 3.208 0.075 1.429 1.00 93.44 107 GLU A C 1
ATOM 775 O O . GLU A 1 107 ? 4.141 0.436 2.145 1.00 93.44 107 GLU A O 1
ATOM 780 N N . ARG A 1 108 ? 2.028 0.690 1.404 1.00 94.00 108 ARG A N 1
ATOM 781 C CA . ARG A 1 108 ? 1.652 1.792 2.289 1.00 94.00 108 ARG A CA 1
ATOM 782 C C . ARG A 1 108 ? 0.234 1.579 2.777 1.00 94.00 108 ARG A C 1
ATOM 784 O O . ARG A 1 108 ? -0.626 1.142 2.012 1.00 94.00 108 ARG A O 1
ATOM 791 N N . LEU A 1 109 ? -0.015 1.931 4.030 1.00 93.75 109 LEU A N 1
ATOM 792 C CA . LEU A 1 109 ? -1.346 1.895 4.619 1.00 93.75 109 LEU A CA 1
ATOM 793 C C . LEU A 1 109 ? -1.805 3.322 4.903 1.00 93.75 109 LEU A C 1
ATOM 795 O O . LEU A 1 109 ? -1.101 4.078 5.567 1.00 93.75 109 LEU A O 1
ATOM 799 N N . LEU A 1 110 ? -2.977 3.693 4.397 1.00 92.94 110 LEU A N 1
ATOM 800 C CA . LEU A 1 110 ? -3.549 5.024 4.566 1.00 92.94 110 LEU A CA 1
ATOM 801 C C . LEU A 1 110 ? -4.844 4.949 5.379 1.00 92.94 110 LEU A C 1
ATOM 803 O O . LEU A 1 110 ? -5.707 4.118 5.100 1.00 92.94 110 LEU A O 1
ATOM 807 N N . ALA A 1 111 ? -5.025 5.874 6.316 1.00 89.69 111 ALA A N 1
ATOM 808 C CA . ALA A 1 111 ? -6.286 6.106 7.013 1.00 89.69 111 ALA A CA 1
ATOM 809 C C . ALA A 1 111 ? -6.674 7.582 6.896 1.00 89.69 111 ALA A C 1
ATOM 811 O O . ALA A 1 111 ? -5.874 8.465 7.207 1.00 89.69 111 ALA A O 1
ATOM 812 N N . GLY A 1 112 ? -7.880 7.866 6.392 1.00 84.38 112 GLY A N 1
ATOM 813 C CA . GLY A 1 112 ? -8.327 9.246 6.154 1.00 84.38 112 GLY A CA 1
ATOM 814 C C . GLY A 1 112 ? -7.371 10.058 5.265 1.00 84.38 112 GLY A C 1
ATOM 815 O O . GLY A 1 112 ? -7.158 11.242 5.507 1.00 84.38 112 GLY A O 1
ATOM 816 N N . GLY A 1 113 ? -6.724 9.406 4.290 1.00 84.88 113 GLY A N 1
ATOM 817 C CA . GLY A 1 113 ? -5.750 10.033 3.388 1.00 84.88 113 GLY A CA 1
ATOM 818 C C . GLY A 1 113 ? -4.352 10.264 3.976 1.00 84.88 113 GLY A C 1
ATOM 819 O O . GLY A 1 113 ? -3.513 10.851 3.299 1.00 84.88 113 GLY A O 1
ATOM 820 N N . ARG A 1 114 ? -4.071 9.810 5.205 1.00 88.94 114 ARG A N 1
ATOM 821 C CA . ARG A 1 114 ? -2.749 9.924 5.845 1.00 88.94 114 ARG A CA 1
ATOM 822 C C . ARG A 1 114 ? -2.080 8.568 5.981 1.00 88.94 114 ARG A C 1
ATOM 824 O O . ARG A 1 114 ? -2.743 7.596 6.329 1.00 88.94 114 ARG A O 1
ATOM 831 N N . GLU A 1 115 ? -0.776 8.522 5.736 1.00 92.56 115 GLU A N 1
ATOM 832 C CA . GLU A 1 115 ? 0.022 7.305 5.897 1.00 92.56 115 GLU A CA 1
ATOM 833 C C . GLU A 1 115 ? 0.175 6.943 7.373 1.00 92.56 115 GLU A C 1
ATOM 835 O O . GLU A 1 115 ? 0.458 7.802 8.212 1.00 92.56 115 GLU A O 1
ATOM 840 N N . LEU A 1 116 ? -0.061 5.670 7.683 1.00 92.75 116 LEU A N 1
ATOM 841 C CA . LEU A 1 116 ? 0.117 5.111 9.012 1.00 92.75 116 LEU A CA 1
ATOM 842 C C . LEU A 1 116 ? 1.530 4.530 9.139 1.00 92.75 116 LEU A C 1
ATOM 844 O O . LEU A 1 116 ? 1.913 3.695 8.317 1.00 92.75 116 LEU A O 1
ATOM 848 N N . PRO A 1 117 ? 2.292 4.912 10.181 1.00 92.81 117 PRO A N 1
ATOM 849 C CA . PRO A 1 117 ? 3.514 4.206 10.547 1.00 92.81 117 PRO A CA 1
ATOM 850 C C . PRO A 1 117 ? 3.227 2.723 10.804 1.00 92.81 117 PRO A C 1
ATOM 852 O O . PRO A 1 117 ? 2.193 2.394 11.380 1.00 92.81 117 PRO A O 1
ATOM 855 N N . LEU A 1 118 ? 4.148 1.834 10.429 1.00 90.25 118 LEU A N 1
ATOM 856 C CA . LEU A 1 118 ? 3.960 0.379 10.549 1.00 90.25 118 LEU A CA 1
ATOM 857 C C . LEU A 1 118 ? 3.711 -0.085 11.994 1.00 90.25 118 LEU A C 1
ATOM 859 O O . LEU A 1 118 ? 2.881 -0.960 12.222 1.00 90.25 118 LEU A O 1
ATOM 863 N N . GLU A 1 119 ? 4.354 0.568 12.960 1.00 90.75 119 GLU A N 1
ATOM 864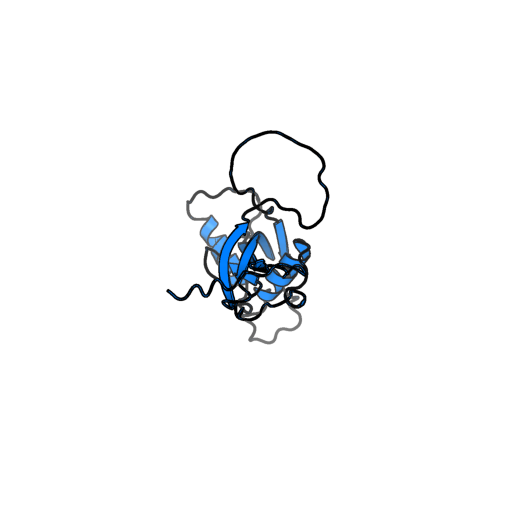 C CA . GLU A 1 119 ? 4.201 0.286 14.394 1.00 90.75 119 GLU A CA 1
ATOM 865 C C . GLU A 1 119 ? 2.975 0.968 15.022 1.00 90.75 119 GLU A C 1
ATOM 867 O O . GLU A 1 119 ? 2.730 0.841 16.220 1.00 90.75 119 GLU A O 1
ATOM 872 N N . ALA A 1 120 ? 2.209 1.747 14.250 1.00 88.88 120 ALA A N 1
ATOM 873 C CA . ALA A 1 120 ? 1.067 2.462 14.797 1.00 88.88 120 ALA A CA 1
ATOM 874 C C . ALA A 1 120 ? -0.026 1.465 15.227 1.00 88.88 120 ALA A C 1
ATOM 876 O O . ALA A 1 120 ? -0.464 0.651 14.403 1.00 88.88 120 ALA A O 1
ATOM 877 N N . PRO A 1 121 ? -0.514 1.542 16.478 1.00 89.69 121 PRO A N 1
ATOM 878 C CA . PRO A 1 121 ? -1.626 0.718 16.922 1.00 89.69 121 PRO A CA 1
ATOM 879 C C . PRO A 1 121 ? -2.911 1.158 16.218 1.00 89.69 121 PRO A C 1
ATOM 881 O O . PRO A 1 121 ? -3.164 2.351 16.027 1.00 89.69 121 PRO A O 1
ATOM 884 N N . LEU A 1 122 ? -3.765 0.199 15.865 1.00 87.19 122 LEU A N 1
ATOM 885 C CA . LEU A 1 122 ? -5.011 0.478 15.143 1.00 87.19 122 LEU A CA 1
ATOM 886 C C . LEU A 1 122 ? -6.172 0.875 16.064 1.00 87.19 122 LEU A C 1
ATOM 888 O O . LEU A 1 122 ? -7.135 1.502 15.620 1.00 87.19 122 LEU A O 1
ATOM 892 N N . ARG A 1 123 ? -6.075 0.562 17.360 1.00 84.31 123 ARG A N 1
ATOM 893 C CA . ARG A 1 123 ? -7.126 0.823 18.357 1.00 84.31 123 ARG A CA 1
ATOM 894 C C . ARG A 1 123 ? -7.565 2.298 18.428 1.00 84.31 123 ARG A C 1
ATOM 896 O O . ARG A 1 123 ? -8.767 2.538 18.324 1.00 84.31 123 ARG A O 1
ATOM 903 N N . PRO A 1 124 ? -6.658 3.299 18.481 1.00 83.44 124 PRO A N 1
ATOM 904 C CA . PRO A 1 124 ? -7.062 4.709 18.512 1.00 83.44 124 PRO A CA 1
ATOM 905 C C . PRO A 1 124 ? -7.814 5.149 17.250 1.00 83.44 124 PRO A C 1
ATOM 907 O O . PRO A 1 124 ? -8.577 6.114 17.272 1.00 83.44 124 PRO A O 1
ATOM 910 N N . LEU A 1 125 ? -7.589 4.463 16.126 1.00 81.38 125 LEU A N 1
ATOM 911 C CA . LEU A 1 125 ? -8.290 4.729 14.875 1.00 81.38 125 LEU A CA 1
ATOM 912 C C . LEU A 1 125 ? -9.725 4.181 14.919 1.00 81.38 125 LEU A C 1
ATOM 914 O O . LEU A 1 125 ? -10.638 4.845 14.434 1.00 81.38 125 LEU A O 1
ATOM 918 N N . ALA A 1 126 ? -9.929 3.023 15.556 1.00 77.12 126 ALA A N 1
ATOM 919 C CA . ALA A 1 126 ? -11.254 2.452 15.812 1.00 77.12 126 ALA A CA 1
ATOM 920 C C . ALA A 1 126 ? -12.094 3.318 16.744 1.00 77.12 126 ALA A C 1
ATOM 922 O O . ALA A 1 126 ? -13.259 3.583 16.456 1.00 77.12 126 ALA A O 1
ATOM 923 N N . GLU A 1 127 ? -11.484 3.824 17.812 1.00 76.12 127 GLU A N 1
ATOM 924 C CA . GLU A 1 127 ? -12.149 4.712 18.768 1.00 76.12 127 GLU A CA 1
ATOM 925 C C . GLU A 1 127 ? -12.569 6.036 18.111 1.00 76.12 127 GLU A C 1
ATOM 927 O O . GLU A 1 127 ? -13.705 6.482 18.277 1.00 76.12 127 GLU A O 1
ATOM 932 N N . LYS A 1 128 ? -11.697 6.634 17.285 1.00 71.69 128 LYS A N 1
ATOM 933 C CA . LYS A 1 128 ? -12.029 7.840 16.504 1.00 71.69 128 LYS A CA 1
ATOM 934 C C . LYS A 1 128 ? -13.115 7.589 15.457 1.00 71.69 128 LYS A C 1
ATOM 936 O O . LYS A 1 128 ? -13.982 8.439 15.279 1.00 71.69 128 LYS A O 1
ATOM 941 N N . GLY A 1 129 ? -13.078 6.442 14.778 1.00 62.56 129 GLY A N 1
ATOM 942 C CA . GLY A 1 129 ? -14.102 6.049 13.807 1.00 62.56 129 GLY A CA 1
ATOM 943 C C . GLY A 1 129 ? -15.478 5.869 14.452 1.00 62.56 129 GLY A C 1
ATOM 944 O O . GLY A 1 129 ? -16.463 6.377 13.927 1.00 62.56 129 GLY A O 1
ATOM 945 N N . ALA A 1 130 ? -15.530 5.233 15.628 1.00 57.53 130 ALA A N 1
ATOM 946 C CA . ALA A 1 130 ? -16.756 5.062 16.408 1.00 57.53 130 ALA A CA 1
ATOM 947 C C . ALA A 1 130 ? -17.328 6.396 16.932 1.00 57.53 130 ALA A C 1
ATOM 949 O O . ALA A 1 130 ? -18.546 6.563 16.996 1.00 57.53 130 ALA A O 1
ATOM 950 N N . ALA A 1 131 ? -16.468 7.361 17.277 1.00 53.03 131 ALA A N 1
ATOM 951 C CA . ALA A 1 131 ? -16.893 8.695 17.704 1.00 53.03 131 ALA A CA 1
ATOM 952 C C . ALA A 1 131 ? -17.419 9.560 16.539 1.00 53.03 131 ALA A C 1
ATOM 954 O O . ALA A 1 131 ? -18.359 10.330 16.722 1.00 53.03 131 ALA A O 1
ATOM 955 N N . ALA A 1 132 ? -16.846 9.423 15.337 1.00 51.25 132 ALA A N 1
ATOM 956 C CA . ALA A 1 132 ? -17.267 10.176 14.152 1.00 51.25 132 ALA A CA 1
ATOM 957 C C . ALA A 1 132 ? -18.643 9.740 13.614 1.00 51.25 132 ALA A C 1
ATOM 959 O O . ALA A 1 132 ? -19.381 10.571 13.099 1.00 51.25 132 ALA A O 1
ATOM 960 N N . THR A 1 133 ? -19.042 8.478 13.803 1.00 47.47 133 THR A N 1
ATOM 961 C CA . THR A 1 133 ? -20.376 7.971 13.419 1.00 47.47 133 THR A CA 1
ATOM 962 C C . THR A 1 133 ? -21.552 8.575 14.206 1.00 47.47 133 THR A C 1
ATOM 964 O O . THR A 1 133 ? -22.700 8.259 13.908 1.00 47.47 133 THR A O 1
ATOM 967 N N . GLY A 1 134 ? -21.294 9.450 15.188 1.00 43.25 134 GLY A N 1
ATOM 968 C CA . GLY A 1 134 ? -22.312 10.233 15.900 1.00 43.25 134 GLY A CA 1
ATOM 969 C C . GLY A 1 134 ? -22.488 11.678 15.412 1.00 43.25 134 GLY A C 1
ATOM 970 O O . GLY A 1 134 ? -23.334 12.383 15.956 1.00 43.25 134 GLY A O 1
ATOM 971 N N . ALA A 1 135 ? -21.708 12.138 14.427 1.00 37.28 135 ALA A N 1
ATOM 972 C CA . ALA A 1 135 ? -21.791 13.495 13.888 1.00 37.28 135 ALA A CA 1
ATOM 973 C C . ALA A 1 135 ? -22.043 13.452 12.374 1.00 37.28 135 ALA A C 1
ATOM 975 O O . ALA A 1 135 ? -21.319 12.806 11.623 1.00 37.28 135 ALA A O 1
ATOM 976 N N . GLU A 1 136 ? -23.115 14.120 11.960 1.00 36.81 136 GLU A N 1
ATOM 977 C CA . GLU A 1 136 ? -23.692 14.143 10.616 1.00 36.81 136 GLU A CA 1
ATOM 978 C C . GLU A 1 136 ? -22.652 14.351 9.496 1.00 36.81 136 GLU A C 1
ATOM 980 O O . GLU A 1 136 ? -21.851 15.285 9.531 1.00 36.81 136 GLU A O 1
ATOM 985 N N . GLY A 1 137 ? -22.690 13.489 8.475 1.00 29.62 137 GLY A N 1
ATOM 986 C CA . GLY A 1 137 ? -21.831 13.588 7.295 1.00 29.62 137 GLY A CA 1
ATOM 987 C C . GLY A 1 137 ? -21.853 12.317 6.449 1.00 29.62 137 GLY A C 1
ATOM 988 O O . GLY A 1 137 ? -21.123 11.369 6.709 1.00 29.62 137 GLY A O 1
ATOM 989 N N . GLU A 1 138 ? -22.723 12.317 5.446 1.00 36.09 138 GLU A N 1
ATOM 990 C CA . GLU A 1 138 ? -22.967 11.301 4.418 1.00 36.09 138 GLU A CA 1
ATOM 991 C C . GLU A 1 138 ? -21.715 10.536 3.926 1.00 36.09 138 GLU A C 1
ATOM 993 O O . GLU A 1 138 ? -20.977 11.019 3.072 1.00 36.09 138 GLU A O 1
ATOM 998 N N . VAL A 1 139 ? -21.519 9.298 4.409 1.00 35.12 139 VAL A N 1
ATOM 999 C CA . VAL A 1 139 ? -20.857 8.205 3.672 1.00 35.12 139 VAL A CA 1
ATOM 1000 C C . VAL A 1 139 ? -21.542 6.882 4.030 1.00 35.12 139 VAL A C 1
ATOM 1002 O O . VAL A 1 139 ? -21.568 6.452 5.178 1.00 35.12 139 VAL A O 1
ATOM 1005 N N . GLN A 1 140 ? -22.111 6.270 2.995 1.00 36.19 140 GLN A N 1
ATOM 1006 C CA . GLN A 1 140 ? -22.753 4.958 2.884 1.00 36.19 140 GLN A CA 1
ATOM 1007 C C . GLN A 1 140 ? -22.532 3.966 4.045 1.00 36.19 140 GLN A C 1
ATOM 1009 O O . GLN A 1 140 ? -21.499 3.302 4.159 1.00 36.19 140 GLN A O 1
ATOM 1014 N N . ALA A 1 141 ? -23.585 3.831 4.853 1.00 33.53 141 ALA A N 1
ATOM 1015 C CA . ALA A 1 141 ? -23.756 2.811 5.871 1.00 33.53 141 ALA A CA 1
ATOM 1016 C C . ALA A 1 141 ? -24.020 1.432 5.245 1.00 33.53 141 ALA A C 1
ATOM 1018 O O . ALA A 1 141 ? -24.913 1.277 4.412 1.00 33.53 141 ALA A O 1
ATOM 1019 N N . ALA A 1 142 ? -23.278 0.427 5.703 1.00 34.56 142 ALA A N 1
ATOM 1020 C CA . ALA A 1 142 ? -23.705 -0.967 5.698 1.00 34.56 142 ALA A CA 1
ATOM 1021 C C . ALA A 1 142 ? -22.946 -1.722 6.800 1.00 34.56 142 ALA A C 1
ATOM 1023 O O . ALA A 1 142 ? -21.917 -2.324 6.526 1.00 34.56 142 ALA A O 1
ATOM 1024 N N . ALA A 1 143 ? -23.426 -1.614 8.042 1.00 35.06 143 ALA A N 1
ATOM 1025 C CA . ALA A 1 143 ? -23.423 -2.680 9.053 1.00 35.06 143 ALA A CA 1
ATOM 1026 C C . ALA A 1 143 ? -24.018 -2.139 10.364 1.00 35.06 143 ALA A C 1
ATOM 1028 O O . ALA A 1 143 ? -23.443 -1.269 11.017 1.00 35.06 143 ALA A O 1
ATOM 1029 N N . GLU A 1 144 ? -25.185 -2.664 10.736 1.00 35.16 144 GLU A N 1
ATOM 1030 C CA . GLU A 1 144 ? -25.758 -2.548 12.074 1.00 35.16 144 GLU A CA 1
ATOM 1031 C C . GLU A 1 144 ? -24.921 -3.373 13.064 1.00 35.16 144 GLU A C 1
ATOM 1033 O O . GLU A 1 144 ? -24.603 -4.534 12.808 1.00 35.16 144 GLU A O 1
ATOM 1038 N N . GLY A 1 145 ? -24.573 -2.774 14.204 1.00 34.16 145 GLY A N 1
ATOM 1039 C CA . GLY A 1 145 ? -23.828 -3.419 15.288 1.00 34.16 145 GLY A CA 1
ATOM 1040 C C . GLY A 1 145 ? -22.705 -2.519 15.789 1.00 34.16 145 GLY A C 1
ATOM 1041 O O . GLY A 1 145 ? -21.684 -2.380 15.129 1.00 34.16 145 GLY A O 1
ATOM 1042 N N . GLY A 1 146 ? -22.912 -1.883 16.946 1.00 37.34 146 GLY A N 1
ATOM 1043 C CA . GLY A 1 146 ? -22.062 -0.836 17.528 1.00 37.34 146 GLY A CA 1
ATOM 1044 C C . GLY A 1 146 ? -20.622 -1.243 17.867 1.00 37.34 146 GLY A C 1
ATOM 1045 O O . GLY A 1 146 ? -20.261 -1.345 19.035 1.00 37.34 146 GLY A O 1
ATOM 1046 N N . GLY A 1 147 ? -19.787 -1.391 16.842 1.00 49.03 147 GLY A N 1
ATOM 1047 C CA . GLY A 1 147 ? -18.331 -1.365 16.903 1.00 49.03 147 GLY A CA 1
ATOM 1048 C C . GLY A 1 147 ? -17.824 -0.650 15.654 1.00 49.03 147 GLY A C 1
ATOM 1049 O O . GLY A 1 147 ? -18.057 -1.124 14.547 1.00 49.03 147 GLY A O 1
ATOM 1050 N N . GLY A 1 148 ? -17.195 0.518 15.808 1.00 60.84 148 GLY A N 1
ATOM 1051 C CA . GLY A 1 148 ? -16.788 1.355 14.674 1.00 60.84 148 GLY A CA 1
ATOM 1052 C C . GLY A 1 148 ? -15.899 0.593 13.688 1.00 60.84 148 GLY A C 1
ATOM 1053 O O . GLY A 1 148 ? -14.775 0.220 14.026 1.00 60.84 148 GLY A O 1
ATOM 1054 N N . VAL A 1 149 ? -16.397 0.358 12.471 1.00 74.06 149 VAL A N 1
ATOM 1055 C CA . VAL A 1 149 ? -15.617 -0.264 11.395 1.00 74.06 149 VAL A CA 1
ATOM 1056 C C . VAL A 1 149 ? -14.610 0.758 10.880 1.00 74.06 149 VAL A C 1
ATOM 1058 O O . VAL A 1 149 ? -14.970 1.782 10.298 1.00 74.06 149 VAL A O 1
ATOM 1061 N N . VAL A 1 150 ? -13.325 0.484 11.082 1.00 85.12 150 VAL A N 1
ATOM 1062 C CA . VAL A 1 150 ? -12.250 1.338 10.565 1.00 85.12 150 VAL A CA 1
ATOM 1063 C C . VAL A 1 150 ? -12.083 1.085 9.079 1.00 85.12 150 VAL A C 1
ATOM 1065 O O . VAL A 1 150 ? -11.885 -0.057 8.682 1.00 85.12 150 VAL A O 1
ATOM 1068 N N . THR A 1 151 ? -12.099 2.136 8.259 1.00 88.81 151 THR A N 1
ATOM 1069 C CA . THR A 1 151 ? -11.760 2.020 6.834 1.00 88.81 151 THR A CA 1
ATOM 1070 C C . THR A 1 151 ? -10.324 2.472 6.583 1.00 88.81 151 THR A C 1
ATOM 1072 O O . THR A 1 151 ? -9.946 3.588 6.942 1.00 88.81 151 THR A O 1
ATOM 1075 N N . VAL A 1 152 ? -9.533 1.619 5.934 1.00 91.50 152 VAL A N 1
ATOM 1076 C CA . VAL A 1 152 ? -8.153 1.907 5.513 1.00 91.50 152 VAL A CA 1
ATOM 1077 C C . VAL A 1 152 ? -7.978 1.649 4.021 1.00 91.50 152 VAL A C 1
ATOM 1079 O O . VAL A 1 152 ? -8.701 0.855 3.424 1.00 91.50 152 VAL A O 1
ATOM 1082 N N . THR A 1 153 ? -6.988 2.288 3.406 1.00 92.19 153 THR A N 1
ATOM 1083 C CA . THR A 1 153 ? -6.564 1.999 2.032 1.00 92.19 153 THR A CA 1
ATOM 1084 C C . THR A 1 153 ? -5.188 1.352 2.051 1.00 92.19 153 THR A C 1
ATOM 1086 O O . THR A 1 153 ? -4.237 1.947 2.553 1.00 92.19 153 THR A O 1
ATOM 1089 N N . LEU A 1 154 ? -5.077 0.151 1.488 1.00 92.75 154 LEU A N 1
ATOM 1090 C CA . LEU A 1 154 ? -3.798 -0.526 1.294 1.00 92.75 154 LEU A CA 1
ATOM 1091 C C . LEU A 1 154 ? -3.304 -0.242 -0.124 1.00 92.75 154 LEU A C 1
ATOM 1093 O O . LEU A 1 154 ? -3.956 -0.630 -1.088 1.00 92.75 154 LEU A O 1
ATOM 1097 N N . VAL A 1 155 ? -2.156 0.415 -0.259 1.00 92.06 155 VAL A N 1
ATOM 1098 C CA . VAL A 1 155 ? -1.527 0.700 -1.551 1.00 92.06 155 VAL A CA 1
ATOM 1099 C C . VAL A 1 155 ? -0.333 -0.219 -1.740 1.00 92.06 155 VAL A C 1
ATOM 1101 O O . VAL A 1 155 ? 0.596 -0.178 -0.940 1.00 92.06 155 VAL A O 1
ATOM 1104 N N . ARG A 1 156 ? -0.324 -0.991 -2.825 1.00 91.81 156 ARG A N 1
ATOM 1105 C CA . ARG A 1 156 ? 0.810 -1.814 -3.256 1.00 91.81 156 ARG A CA 1
ATOM 1106 C C . ARG A 1 156 ? 1.435 -1.221 -4.506 1.00 91.81 156 ARG A C 1
ATOM 1108 O O . ARG A 1 156 ? 0.737 -1.006 -5.490 1.00 91.81 156 ARG A O 1
ATOM 1115 N N . VAL A 1 157 ? 2.740 -0.992 -4.482 1.00 91.62 157 VAL A N 1
ATOM 1116 C CA . VAL A 1 157 ? 3.527 -0.555 -5.635 1.00 91.62 157 VAL A CA 1
ATOM 1117 C C . VAL A 1 157 ? 4.043 -1.778 -6.390 1.00 91.62 157 VAL A C 1
ATOM 1119 O O . VAL A 1 157 ? 4.548 -2.729 -5.793 1.00 91.62 157 VAL A O 1
ATOM 1122 N N . VAL A 1 158 ? 3.931 -1.749 -7.713 1.00 89.19 158 VAL A N 1
ATOM 1123 C CA . VAL A 1 158 ? 4.547 -2.713 -8.625 1.00 89.19 158 VAL A CA 1
ATOM 1124 C C . VAL A 1 158 ? 5.316 -1.940 -9.680 1.00 89.19 158 VAL A C 1
ATOM 1126 O O . VAL A 1 158 ? 4.776 -1.049 -10.331 1.00 89.19 158 VAL A O 1
ATOM 1129 N N . LEU A 1 159 ? 6.584 -2.292 -9.863 1.00 90.06 159 LEU A N 1
ATOM 1130 C CA . LEU A 1 159 ? 7.402 -1.696 -10.908 1.00 90.06 159 LEU A CA 1
ATOM 1131 C C . LEU A 1 159 ? 7.235 -2.490 -12.197 1.00 90.06 159 LEU A C 1
ATOM 1133 O O . LEU A 1 159 ? 7.410 -3.709 -12.223 1.00 90.06 159 LEU A O 1
ATOM 1137 N N . LYS A 1 160 ? 6.946 -1.782 -13.281 1.00 88.44 160 LYS A N 1
ATOM 1138 C CA . LYS A 1 160 ? 6.996 -2.299 -14.641 1.00 88.44 160 LYS A CA 1
ATOM 1139 C C . LYS A 1 160 ? 8.224 -1.697 -15.304 1.00 88.44 160 LYS A C 1
ATOM 1141 O O . LYS A 1 160 ? 8.253 -0.500 -15.561 1.00 88.44 160 LYS A O 1
ATOM 1146 N N . ALA A 1 161 ? 9.237 -2.515 -15.575 1.00 85.81 161 ALA A N 1
ATOM 1147 C CA . ALA A 1 161 ? 10.397 -2.051 -16.325 1.00 85.81 161 ALA A CA 1
ATOM 1148 C C . ALA A 1 161 ? 9.950 -1.588 -17.719 1.00 85.81 161 ALA A C 1
ATOM 1150 O O . ALA A 1 161 ? 9.320 -2.352 -18.457 1.00 85.81 161 ALA A O 1
ATOM 1151 N N . ASP A 1 162 ? 10.278 -0.347 -18.062 1.00 77.06 162 ASP A N 1
ATOM 1152 C CA . ASP A 1 162 ? 9.996 0.262 -19.357 1.00 77.06 162 ASP A CA 1
ATOM 1153 C C . ASP A 1 162 ? 11.308 0.728 -20.008 1.00 77.06 162 ASP A C 1
ATOM 1155 O O . ASP A 1 162 ? 12.303 0.991 -19.326 1.00 77.06 162 ASP A O 1
ATOM 1159 N N . GLY A 1 163 ? 11.342 0.783 -21.338 1.00 65.12 163 GLY A N 1
ATOM 1160 C CA . GLY A 1 163 ? 12.528 1.231 -22.082 1.00 65.12 163 GLY A CA 1
ATOM 1161 C C . GLY A 1 163 ? 13.558 0.149 -22.436 1.00 65.12 163 GLY A C 1
ATOM 1162 O O . GLY A 1 163 ? 14.694 0.466 -22.784 1.00 65.12 163 GLY A O 1
ATOM 1163 N N . TRP A 1 164 ? 13.181 -1.129 -22.424 1.00 56.31 164 TRP A N 1
ATOM 1164 C CA . TRP A 1 164 ? 13.968 -2.180 -23.066 1.00 56.31 164 TRP A CA 1
ATOM 1165 C C . TRP A 1 164 ? 13.653 -2.160 -24.562 1.00 56.31 164 TRP A C 1
ATOM 1167 O O . TRP A 1 164 ? 12.791 -2.885 -25.049 1.00 56.31 164 TRP A O 1
ATOM 1177 N N . LYS A 1 165 ? 14.419 -1.373 -25.327 1.00 55.56 165 LYS A N 1
ATOM 1178 C CA . LYS A 1 165 ? 14.804 -1.873 -26.648 1.00 55.56 165 LYS A CA 1
ATOM 1179 C C . LYS A 1 165 ? 15.634 -3.122 -26.370 1.00 55.56 165 LYS A C 1
ATOM 1181 O O . LYS A 1 165 ? 16.811 -3.023 -26.029 1.00 55.56 165 LYS A O 1
ATOM 1186 N N . ILE A 1 166 ? 15.011 -4.300 -26.434 1.00 52.97 166 ILE A N 1
ATOM 1187 C CA . ILE A 1 166 ? 15.769 -5.526 -26.675 1.00 52.97 166 ILE A CA 1
ATOM 1188 C C . ILE A 1 166 ? 16.564 -5.209 -27.934 1.00 52.97 166 ILE A C 1
ATOM 1190 O O . ILE A 1 166 ? 15.958 -5.024 -28.987 1.00 52.97 166 ILE A O 1
ATOM 1194 N N . ARG A 1 167 ? 17.889 -5.072 -27.821 1.00 48.59 167 ARG A N 1
ATOM 1195 C CA . ARG A 1 167 ? 18.748 -5.014 -29.000 1.00 48.59 167 ARG A CA 1
ATOM 1196 C C . ARG A 1 167 ? 18.540 -6.336 -29.727 1.00 48.59 167 ARG A C 1
ATOM 1198 O O . ARG A 1 167 ? 19.090 -7.359 -29.326 1.00 48.59 167 ARG A O 1
ATOM 1205 N N . GLN A 1 168 ? 17.667 -6.332 -30.728 1.00 54.12 168 GLN A N 1
ATOM 1206 C CA . GLN A 1 168 ? 17.563 -7.439 -31.662 1.00 54.12 168 GLN A CA 1
ATOM 1207 C C . GLN A 1 168 ? 18.927 -7.528 -32.361 1.00 54.12 168 GLN A C 1
ATOM 1209 O O . GLN A 1 168 ? 19.510 -6.482 -32.670 1.00 54.12 168 GLN A O 1
ATOM 1214 N N . PRO A 1 169 ? 19.480 -8.728 -32.591 1.00 49.59 169 PRO A N 1
ATOM 1215 C CA . PRO A 1 169 ? 20.665 -8.868 -33.425 1.00 49.59 169 PRO A CA 1
ATOM 1216 C C . PRO A 1 169 ? 20.371 -8.238 -34.798 1.00 49.59 169 PRO A C 1
ATOM 1218 O O . PRO A 1 169 ? 19.571 -8.776 -35.556 1.00 49.59 169 PRO A O 1
ATOM 1221 N N . GLY A 1 170 ? 20.952 -7.067 -35.078 1.00 59.66 170 GLY A N 1
ATOM 1222 C CA . GLY A 1 170 ? 20.682 -6.279 -36.289 1.00 59.66 170 GLY A CA 1
ATOM 1223 C C . GLY A 1 170 ? 20.030 -4.907 -36.075 1.00 59.66 170 GLY A C 1
ATOM 1224 O O . GLY A 1 170 ? 19.921 -4.159 -37.040 1.00 59.66 170 GLY A O 1
ATOM 1225 N N . ASP A 1 171 ? 19.655 -4.529 -34.847 1.00 58.69 171 ASP A N 1
ATOM 1226 C CA . ASP A 1 171 ? 19.177 -3.172 -34.522 1.00 58.69 171 ASP A CA 1
ATOM 1227 C C . ASP A 1 171 ? 20.377 -2.211 -34.389 1.00 58.69 171 ASP A C 1
ATOM 1229 O O . ASP A 1 171 ? 20.741 -1.744 -33.305 1.00 58.69 171 ASP A O 1
ATOM 1233 N N . PHE A 1 172 ? 21.065 -1.999 -35.515 1.00 54.28 172 PHE A N 1
ATOM 1234 C CA . PHE A 1 172 ? 21.976 -0.882 -35.717 1.00 54.28 172 PHE A CA 1
ATOM 1235 C C . PHE A 1 172 ? 21.103 0.366 -35.802 1.00 54.28 172 PHE A C 1
ATOM 1237 O O . PHE A 1 172 ? 20.630 0.735 -36.875 1.00 54.28 172 PHE A O 1
ATOM 1244 N N . LEU A 1 173 ? 20.900 1.039 -34.668 1.00 53.44 173 LEU A N 1
ATOM 1245 C CA . LEU A 1 173 ? 20.813 2.490 -34.731 1.00 53.44 173 LEU A CA 1
ATOM 1246 C C . LEU A 1 173 ? 22.114 2.927 -35.396 1.00 53.44 173 LEU A C 1
ATOM 1248 O O . LEU A 1 173 ? 23.176 2.896 -34.783 1.00 53.44 173 LEU A O 1
ATOM 1252 N N . SER A 1 174 ? 22.013 3.172 -36.695 1.00 53.41 174 SER A N 1
ATOM 1253 C CA . SER A 1 174 ? 23.000 3.847 -37.503 1.00 53.41 174 SER A CA 1
ATOM 1254 C C . SER A 1 174 ? 23.373 5.118 -36.758 1.00 53.41 174 SER A C 1
ATOM 1256 O O . SER A 1 174 ? 22.557 6.039 -36.671 1.00 53.41 174 SER A O 1
ATOM 1258 N N . ASP A 1 175 ? 24.577 5.128 -36.190 1.00 50.12 175 ASP A N 1
ATOM 1259 C CA . ASP A 1 175 ? 25.321 6.350 -35.929 1.00 50.12 175 ASP A CA 1
ATOM 1260 C C . ASP A 1 175 ? 25.442 7.055 -37.288 1.00 50.12 175 ASP A C 1
ATOM 1262 O O . ASP A 1 175 ? 26.393 6.847 -38.037 1.00 50.12 175 ASP A O 1
ATOM 1266 N N . SER A 1 176 ? 24.415 7.818 -37.671 1.00 49.72 176 SER A N 1
ATOM 1267 C CA . SER A 1 176 ? 24.550 8.860 -38.683 1.00 49.72 176 SER A CA 1
ATOM 1268 C C . SER A 1 176 ? 25.302 10.004 -38.021 1.00 49.72 176 SER A C 1
ATOM 1270 O O . SER A 1 176 ? 24.737 11.035 -37.667 1.00 49.72 176 SER A O 1
ATOM 1272 N N . ASP A 1 177 ? 26.588 9.746 -37.813 1.00 52.59 177 ASP A N 1
ATOM 1273 C CA . ASP A 1 177 ? 27.645 10.738 -37.761 1.00 52.59 177 ASP A CA 1
ATOM 1274 C C . ASP A 1 177 ? 27.834 11.210 -39.216 1.00 52.59 177 ASP A C 1
ATOM 1276 O O . ASP A 1 177 ? 28.686 10.722 -39.955 1.00 52.59 177 ASP A O 1
ATOM 1280 N N . ASP A 1 178 ? 26.909 12.052 -39.686 1.00 53.28 178 ASP A N 1
ATOM 1281 C CA . ASP A 1 178 ? 27.059 12.772 -40.952 1.00 53.28 178 ASP A CA 1
ATOM 1282 C C . ASP A 1 178 ? 27.693 14.124 -40.603 1.00 53.28 178 ASP A C 1
ATOM 1284 O O . ASP A 1 178 ? 27.017 15.106 -40.289 1.00 53.28 178 ASP A O 1
ATOM 1288 N N . GLU A 1 179 ? 29.025 14.118 -40.555 1.00 52.16 179 GLU A N 1
ATOM 1289 C CA . GLU A 1 179 ? 29.844 15.320 -40.667 1.00 52.16 179 GLU A CA 1
ATOM 1290 C C . GLU A 1 179 ? 29.623 15.958 -42.046 1.00 52.16 179 GLU A C 1
ATOM 1292 O O . GLU A 1 179 ? 29.900 15.337 -43.077 1.00 52.16 179 GLU A O 1
ATOM 1297 N N . ALA A 1 180 ? 29.191 17.222 -42.056 1.00 51.16 180 ALA A N 1
ATOM 1298 C CA . ALA A 1 180 ? 29.356 18.141 -43.181 1.00 51.16 180 ALA A CA 1
ATOM 1299 C C . ALA A 1 180 ? 29.500 19.587 -42.690 1.00 51.16 180 ALA A C 1
ATOM 1301 O O . ALA A 1 180 ? 28.648 20.032 -41.883 1.00 51.16 180 ALA A O 1
#

Secondary structure (DSSP, 8-state):
-EEEEEEEEEEEEEETTTTEEEEEEEE-S---TT----------------PPPEEEEPPPPP--S--TT-TT-S-BHHHHHHHHHHHTTPPPGGGSPPPTT--S-SEEEEETTEEPPTT-BSHHHHHHHHHHTTS---------SSS--EEEEEEEEEEEEE------TT----------

Sequence (180 aa):
MRVRVQPRLQTEAWSLYWKESLRTETQASGAAWGGRRRGHEGAGPTHAACLDAFELDLPEAPSASASASDAGSGPTAAELMAAAAAAAGWPPAGSLTRLPGFAGPWERLLAGGRELPLEAPLRPLAEKGAAATGAEGEVQAAAEGGGGVVTVTLVRVVLKADGWKIRQPGDFLSDSDDEA

Radius of gyration: 22.48 Å; chains: 1; bounding box: 56×34×77 Å

pLDDT: mean 70.36, std 21.11, range [29.62, 94.0]

Organism: NCBI:txid47281

F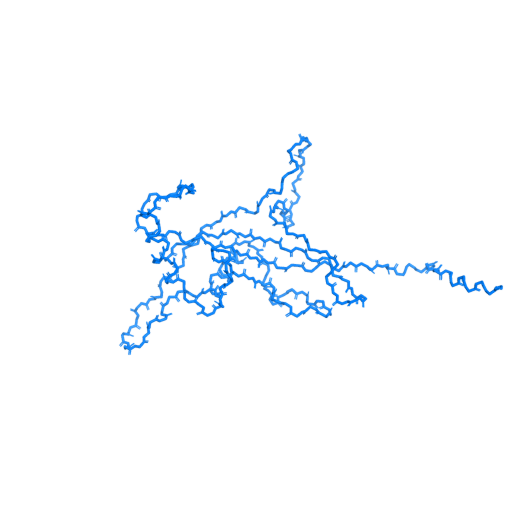oldseek 3Di:
DKAKEFEKEWEFAAELVVRGGPDIDIQLDDDDDDDDDDDDDDDDDPDRHHDDIDMDDDDQPPPDDDDPDCPQRADFQQNVLVVVCVVVVHDDQVPADDRGNDPDGQKFKAFPRDTGDRSHHCVVQQVVQLVCVVDDDDDDDDDPDRGRHGYMYMYGYHYDHDDDPPPDVPPPPPPPPPDD